Protein AF-A0A820IWY3-F1 (afdb_monomer)

Mean predicted aligned error: 8.16 Å

Sequence (56 aa):
VPRQILSDQGTPFNNQLVDAFTTILGCHHIKSTPYHPQTNGAIERFNATFERQLAK

Radius of gyration: 13.29 Å; Cα contacts (8 Å, |Δi|>4): 40; chains: 1; bounding box: 36×26×21 Å

InterPro domains:
  IPR001584 Integrase, catalytic core [PS50994] (1-56)
  IPR012337 Ribonuclease H-like superfamily [SSF53098] (2-55)
  IPR036397 Ribonuclease H superfamily [G3DSA:3.30.420.10] (1-56)

Organism: NCBI:txid392030

Foldseek 3Di:
DDQEDEDEPDPVCPDPVNVVVCVVVNYHYHYDDPPPCVVCVVVVVVVVVVVVVVVD

Solvent-accessible surface area (backbone atoms only — not comparable to full-atom values): 3453 Å² total; per-residue (Å²): 129,65,70,60,43,81,42,61,76,46,69,92,62,61,41,72,65,50,53,51,50,30,57,76,66,66,25,48,75,42,66,52,66,86,90,45,65,81,84,40,48,66,57,53,52,46,50,57,51,49,52,60,59,71,74,106

Secondary structure (DSSP, 8-state):
--SEEEE-S-TTTSSHHHHHHHHHTT-EEEEPPTT-HHHHHHHHHHHHHHHHHHT-

Structure (mmCIF, N/CA/C/O backbone):
data_AF-A0A820IWY3-F1
#
_entry.id   AF-A0A820IWY3-F1
#
loop_
_atom_site.group_PDB
_atom_site.id
_atom_site.type_symbol
_atom_site.label_atom_id
_atom_site.label_alt_id
_atom_site.label_comp_id
_atom_site.label_asym_id
_atom_site.label_entity_id
_atom_site.label_seq_id
_at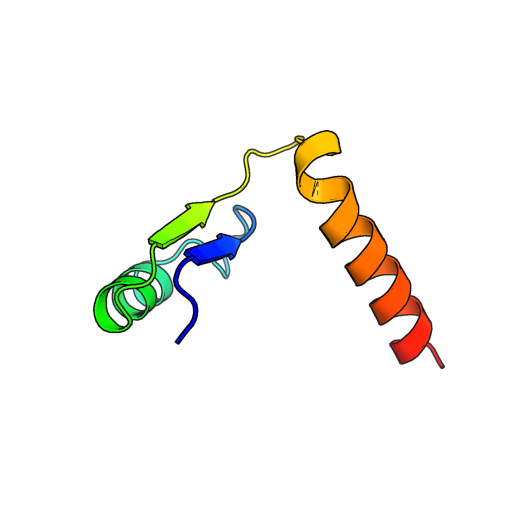om_site.pdbx_PDB_ins_code
_atom_site.Cartn_x
_atom_site.Cartn_y
_atom_site.Cartn_z
_atom_site.occupancy
_atom_site.B_iso_or_equiv
_atom_site.auth_seq_id
_atom_site.auth_comp_id
_atom_site.auth_asym_id
_atom_site.auth_atom_id
_atom_site.pdbx_PDB_model_num
ATOM 1 N N . VAL A 1 1 ? -11.784 -8.528 12.163 1.00 64.75 1 VAL A N 1
ATOM 2 C CA . VAL A 1 1 ? -11.899 -7.754 10.904 1.00 64.75 1 VAL A CA 1
ATOM 3 C C . VAL A 1 1 ? -11.283 -6.380 11.146 1.00 64.75 1 VAL A C 1
ATOM 5 O O . VAL A 1 1 ? -11.562 -5.833 12.211 1.00 64.75 1 VAL A O 1
ATOM 8 N N . PRO A 1 2 ? -10.376 -5.870 10.290 1.00 77.94 2 PRO A N 1
ATOM 9 C CA . PRO A 1 2 ? -9.750 -4.564 10.509 1.00 77.94 2 PRO A CA 1
ATOM 10 C C . PRO A 1 2 ? -10.792 -3.446 10.423 1.00 77.94 2 PRO A C 1
ATOM 12 O O . PRO A 1 2 ? -11.748 -3.544 9.671 1.00 77.94 2 PRO A O 1
ATOM 15 N N . ARG A 1 3 ? -10.619 -2.368 11.192 1.00 82.12 3 ARG A N 1
ATOM 16 C CA . ARG A 1 3 ? -11.572 -1.243 11.180 1.00 82.12 3 ARG A CA 1
ATOM 17 C C . ARG A 1 3 ? -11.369 -0.318 9.974 1.00 82.12 3 ARG A C 1
ATOM 19 O O . ARG A 1 3 ? -12.290 0.372 9.547 1.00 82.12 3 ARG A O 1
ATOM 26 N N . GLN A 1 4 ? -10.142 -0.278 9.462 1.00 81.56 4 GLN A N 1
ATOM 27 C CA . GLN A 1 4 ? -9.706 0.582 8.370 1.00 81.56 4 GLN A CA 1
ATOM 28 C C . GLN A 1 4 ? -8.693 -0.183 7.520 1.00 81.56 4 GLN A C 1
ATOM 30 O O . GLN A 1 4 ? -7.858 -0.908 8.064 1.00 81.56 4 GLN A O 1
ATOM 35 N N . ILE A 1 5 ? -8.770 -0.016 6.204 1.00 81.94 5 ILE A N 1
ATOM 36 C CA . ILE A 1 5 ? -7.792 -0.551 5.254 1.00 81.94 5 ILE A CA 1
ATOM 37 C C . ILE A 1 5 ? -7.183 0.646 4.543 1.00 81.94 5 ILE A C 1
ATOM 39 O O . ILE A 1 5 ? -7.913 1.407 3.920 1.00 81.94 5 ILE A O 1
ATOM 43 N N . LEU A 1 6 ? -5.869 0.825 4.657 1.00 81.12 6 LEU A N 1
ATOM 44 C CA . LEU A 1 6 ? -5.132 1.819 3.887 1.00 81.12 6 LEU A CA 1
ATOM 45 C C . LEU A 1 6 ? -4.526 1.126 2.667 1.00 81.12 6 LEU A C 1
ATOM 47 O O . LEU A 1 6 ? -3.734 0.201 2.833 1.00 81.12 6 LEU A O 1
ATOM 51 N N . SER A 1 7 ? -4.890 1.564 1.465 1.00 77.12 7 SER A N 1
ATOM 52 C CA . SER A 1 7 ? -4.245 1.117 0.227 1.00 77.12 7 SER A CA 1
ATOM 53 C C . SER A 1 7 ? -3.682 2.299 -0.541 1.00 77.12 7 SER A C 1
ATOM 55 O O . SER A 1 7 ? -4.106 3.442 -0.360 1.00 77.12 7 SER A O 1
ATOM 57 N N . ASP A 1 8 ? -2.754 2.015 -1.441 1.00 78.56 8 ASP A N 1
ATOM 58 C CA . ASP A 1 8 ? -2.391 2.959 -2.485 1.00 78.56 8 ASP A CA 1
ATOM 59 C C . ASP A 1 8 ? -3.521 3.111 -3.519 1.00 78.56 8 ASP A C 1
ATOM 61 O O . ASP A 1 8 ? -4.549 2.425 -3.484 1.00 78.56 8 ASP A O 1
ATOM 65 N N . GLN A 1 9 ? -3.339 4.064 -4.434 1.00 73.19 9 GLN A N 1
ATOM 66 C CA . GLN A 1 9 ? -4.233 4.269 -5.579 1.00 73.19 9 GLN A CA 1
ATOM 67 C C . GLN A 1 9 ? -3.914 3.319 -6.740 1.00 73.19 9 GLN A C 1
ATOM 69 O O . GLN A 1 9 ? -4.253 3.614 -7.888 1.00 73.19 9 GLN A O 1
ATOM 74 N N . GLY A 1 10 ? -3.250 2.191 -6.471 1.00 74.44 10 GLY A N 1
ATOM 75 C CA . GLY A 1 10 ? -2.997 1.184 -7.486 1.00 74.44 10 GLY A CA 1
ATOM 76 C C . GLY A 1 10 ? -4.313 0.677 -8.075 1.00 74.44 10 GLY A C 1
ATOM 77 O O . GLY A 1 10 ? -5.277 0.410 -7.357 1.00 74.44 10 GLY A O 1
ATOM 78 N N . THR A 1 11 ? -4.351 0.491 -9.392 1.00 75.56 11 THR A N 1
ATOM 79 C CA . THR A 1 11 ? -5.471 -0.142 -10.110 1.00 75.56 11 THR A CA 1
ATOM 80 C C . THR A 1 11 ? -5.956 -1.461 -9.484 1.00 75.56 11 THR A C 1
ATOM 82 O O . THR A 1 11 ? -7.167 -1.681 -9.469 1.00 75.56 11 THR A O 1
ATOM 85 N N . PRO A 1 12 ? -5.089 -2.324 -8.906 1.00 78.56 12 PRO A N 1
ATOM 86 C CA . PRO A 1 12 ? -5.535 -3.536 -8.213 1.00 78.56 12 PRO A CA 1
ATOM 87 C C . PRO A 1 12 ? -6.399 -3.277 -6.972 1.00 78.56 12 PRO A C 1
ATOM 89 O O . PRO A 1 12 ? -7.237 -4.109 -6.633 1.00 78.56 12 PRO A O 1
ATOM 92 N N . PHE A 1 13 ? -6.215 -2.135 -6.308 1.00 74.88 13 PHE A N 1
ATOM 93 C CA . PHE A 1 13 ? -6.936 -1.765 -5.089 1.00 74.88 13 PHE A CA 1
ATOM 94 C C . PHE A 1 13 ? -8.046 -0.745 -5.343 1.00 74.88 13 PHE A C 1
ATOM 96 O O . P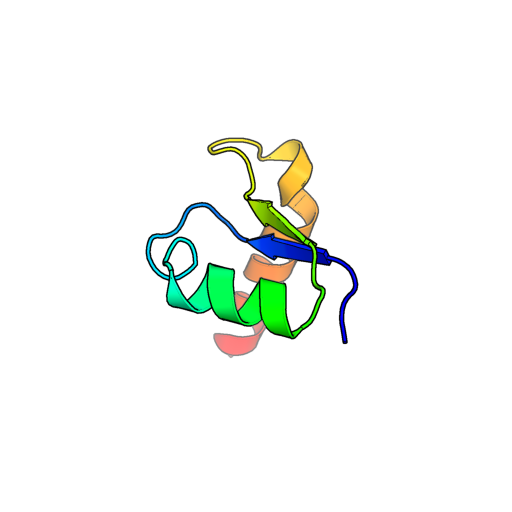HE A 1 13 ? -8.883 -0.523 -4.477 1.00 74.88 13 PHE A O 1
ATOM 103 N N . ASN A 1 14 ? -8.085 -0.146 -6.532 1.00 77.81 14 ASN A N 1
ATOM 104 C CA . ASN A 1 14 ? -9.106 0.811 -6.935 1.00 77.81 14 ASN A CA 1
ATOM 105 C C . ASN A 1 14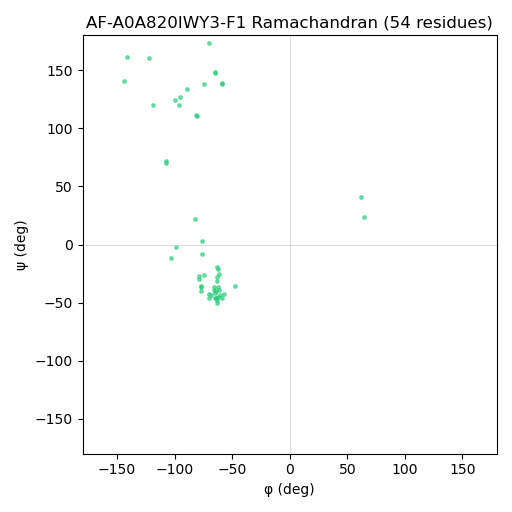 ? -10.061 0.181 -7.956 1.00 77.81 14 ASN A C 1
ATOM 107 O O . ASN A 1 14 ? -10.032 0.505 -9.144 1.00 77.81 14 ASN A O 1
ATOM 111 N N . ASN A 1 15 ? -10.887 -0.757 -7.494 1.00 82.56 15 ASN A N 1
ATOM 112 C CA . ASN A 1 15 ? -11.917 -1.386 -8.311 1.00 82.56 15 ASN A CA 1
ATOM 113 C C . ASN A 1 15 ? -13.200 -1.627 -7.504 1.00 82.56 15 ASN A C 1
ATOM 115 O O . ASN A 1 15 ? -13.191 -1.687 -6.275 1.00 82.56 15 ASN A O 1
ATOM 119 N N . GLN A 1 16 ? -14.301 -1.825 -8.228 1.00 84.88 16 GLN A N 1
ATOM 120 C CA . GLN A 1 16 ? -15.625 -2.032 -7.637 1.00 84.88 16 GLN A CA 1
ATOM 121 C C . GLN A 1 16 ? -15.700 -3.282 -6.747 1.00 84.88 16 GLN A C 1
ATOM 123 O O . GLN A 1 16 ? -16.525 -3.337 -5.840 1.00 84.88 16 GLN A O 1
ATOM 128 N N . LEU A 1 17 ? -14.846 -4.283 -6.986 1.00 86.88 17 LEU A N 1
ATOM 129 C CA . LEU A 1 17 ? -14.793 -5.499 -6.175 1.00 86.88 17 LEU A CA 1
ATOM 130 C C . LEU A 1 17 ? -14.232 -5.186 -4.785 1.00 86.88 17 LEU A C 1
ATOM 132 O O . LEU A 1 17 ? -14.823 -5.592 -3.789 1.00 86.88 17 LEU A O 1
ATOM 136 N N . VAL A 1 18 ? -13.140 -4.427 -4.705 1.00 84.62 18 VAL A N 1
ATOM 137 C CA . VAL A 1 18 ? -12.534 -3.988 -3.441 1.00 84.62 18 VAL A CA 1
ATOM 138 C C . VAL A 1 18 ? -13.478 -3.046 -2.691 1.00 84.62 18 VAL A C 1
ATOM 140 O O . VAL A 1 18 ? -13.647 -3.201 -1.480 1.00 84.62 18 VAL A O 1
ATOM 143 N N . ASP A 1 19 ? -14.179 -2.154 -3.392 1.00 83.19 19 ASP A N 1
ATOM 144 C CA . ASP A 1 19 ? -15.200 -1.290 -2.782 1.00 83.19 19 ASP A CA 1
ATOM 145 C C . ASP A 1 19 ? -16.364 -2.116 -2.195 1.00 83.19 19 ASP A C 1
ATOM 147 O O . ASP A 1 19 ? -16.772 -1.918 -1.047 1.00 83.19 19 ASP A O 1
ATOM 151 N N . ALA A 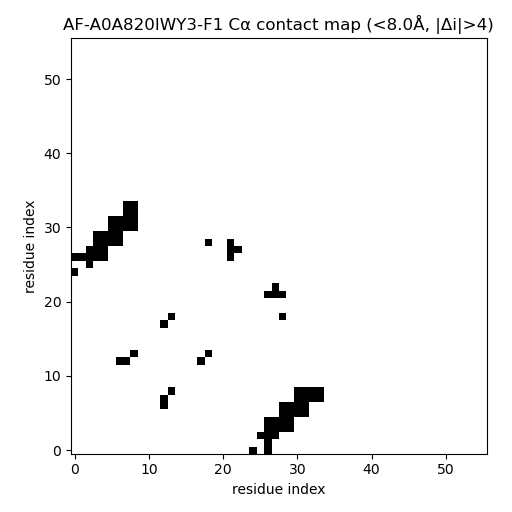1 20 ? -16.871 -3.106 -2.938 1.00 87.00 20 ALA A N 1
ATOM 152 C CA . ALA A 1 20 ? -17.921 -4.001 -2.452 1.00 87.00 20 ALA A CA 1
ATOM 153 C C . ALA A 1 20 ? -17.435 -4.860 -1.271 1.00 87.00 20 ALA A C 1
ATOM 155 O O . ALA A 1 20 ? -18.145 -5.018 -0.279 1.00 87.00 20 ALA A O 1
ATOM 156 N N . PHE A 1 21 ? -16.208 -5.374 -1.340 1.00 86.81 21 PHE A N 1
ATOM 157 C CA . PHE A 1 21 ? -15.602 -6.203 -0.300 1.00 86.81 21 PHE A CA 1
ATOM 158 C C . PHE A 1 21 ? -15.401 -5.432 1.008 1.00 86.81 21 PHE A C 1
ATOM 160 O O . PHE A 1 21 ? -15.763 -5.915 2.082 1.00 86.81 21 PHE A O 1
ATOM 167 N N . THR A 1 22 ? -14.869 -4.213 0.924 1.00 86.25 22 THR A N 1
ATOM 168 C CA . THR A 1 22 ? -14.671 -3.337 2.088 1.00 86.25 22 THR A CA 1
ATOM 169 C C . THR A 1 22 ? -16.003 -2.901 2.696 1.00 86.25 22 THR A C 1
ATOM 171 O O . THR A 1 22 ? -16.128 -2.899 3.921 1.00 86.25 22 THR A O 1
ATOM 174 N N . THR A 1 23 ? -17.025 -2.666 1.866 1.00 84.50 23 THR A N 1
ATOM 175 C CA . THR A 1 23 ? -18.401 -2.395 2.314 1.00 84.50 23 THR A CA 1
ATOM 176 C C . THR A 1 23 ? -19.007 -3.585 3.062 1.00 84.50 23 THR A C 1
ATOM 178 O O . THR A 1 23 ? -19.535 -3.409 4.159 1.00 84.50 23 THR A O 1
ATOM 181 N N . ILE A 1 24 ? -18.893 -4.804 2.519 1.00 87.06 24 ILE A N 1
ATOM 182 C CA . ILE A 1 24 ? -19.403 -6.035 3.155 1.00 87.06 24 ILE A CA 1
ATOM 183 C C . ILE A 1 24 ? -18.714 -6.287 4.499 1.00 87.06 24 ILE A C 1
ATOM 185 O O . ILE A 1 24 ? -19.355 -6.691 5.468 1.00 87.06 24 ILE A O 1
ATOM 189 N N . LEU A 1 25 ? -17.409 -6.031 4.574 1.00 85.19 25 LEU A N 1
ATOM 190 C CA . LEU A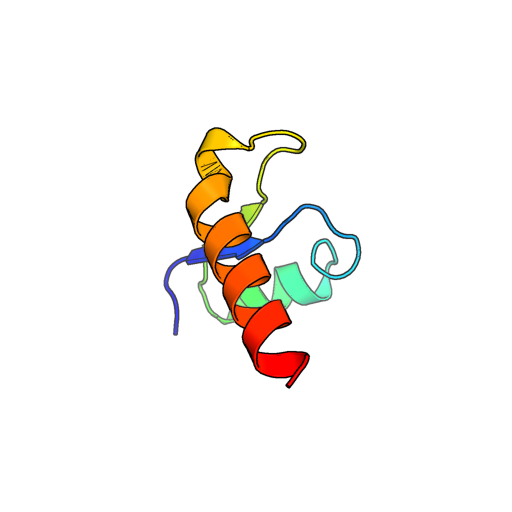 1 25 ? -16.638 -6.193 5.804 1.00 85.19 25 LEU A CA 1
ATOM 191 C C . LEU A 1 25 ? -16.861 -5.064 6.822 1.00 85.19 25 LEU A C 1
ATOM 193 O O . LEU A 1 25 ? -16.369 -5.171 7.946 1.00 85.19 25 LEU A O 1
ATOM 197 N N . GLY A 1 26 ? -17.575 -3.992 6.455 1.00 85.06 26 GLY A N 1
ATOM 198 C CA . GLY A 1 26 ? -17.732 -2.799 7.293 1.00 85.06 26 GLY A CA 1
ATOM 199 C C . GLY A 1 26 ? -16.412 -2.057 7.533 1.00 85.06 26 GLY A C 1
ATOM 200 O O . GLY A 1 26 ? -16.259 -1.355 8.534 1.00 85.06 26 GLY A O 1
ATOM 201 N N . CYS A 1 27 ? -15.439 -2.239 6.641 1.00 85.38 27 CYS A N 1
ATOM 202 C CA . CYS A 1 27 ? -14.117 -1.637 6.720 1.00 85.38 27 CYS A CA 1
ATOM 203 C C . CYS A 1 27 ? -14.118 -0.280 6.023 1.00 85.38 27 CYS A C 1
ATOM 205 O O . CYS A 1 27 ? -14.542 -0.165 4.875 1.00 85.38 27 CYS A O 1
ATOM 207 N N . HIS A 1 28 ? -13.544 0.738 6.662 1.00 81.69 28 HIS A N 1
ATOM 208 C CA . HIS A 1 28 ? -13.334 2.015 5.987 1.00 81.69 28 HIS A CA 1
ATOM 209 C C . HIS A 1 28 ? -12.079 1.947 5.111 1.00 81.69 28 HIS A C 1
ATOM 211 O O . HIS A 1 28 ? -10.955 1.878 5.621 1.00 81.69 28 HIS A O 1
ATOM 217 N N . HIS A 1 29 ? -12.264 1.958 3.795 1.00 82.62 29 HIS A N 1
ATOM 218 C CA . HIS A 1 29 ? -11.165 1.963 2.837 1.00 82.62 29 HIS A CA 1
ATOM 219 C C . HIS A 1 29 ? -10.619 3.383 2.669 1.00 82.62 29 HIS A C 1
ATOM 221 O O . HIS A 1 29 ? -11.288 4.280 2.161 1.00 82.62 29 HIS A O 1
ATOM 227 N N . ILE A 1 30 ? -9.400 3.599 3.145 1.00 80.31 30 ILE A N 1
ATOM 228 C CA . ILE A 1 30 ? -8.655 4.845 3.011 1.00 80.31 30 ILE A CA 1
ATOM 229 C C . ILE A 1 30 ? -7.681 4.657 1.851 1.00 80.31 30 ILE A C 1
ATOM 231 O O . ILE A 1 30 ? -6.875 3.730 1.848 1.00 80.31 30 ILE A O 1
ATOM 235 N N . LYS A 1 31 ? -7.748 5.543 0.862 1.00 79.31 31 LYS A N 1
ATOM 236 C CA . LYS A 1 31 ? -6.790 5.583 -0.245 1.00 79.31 31 LYS A CA 1
ATOM 237 C C . LYS A 1 31 ? -5.709 6.599 0.097 1.00 79.31 31 LYS A C 1
ATOM 239 O O . LYS A 1 31 ? -6.034 7.73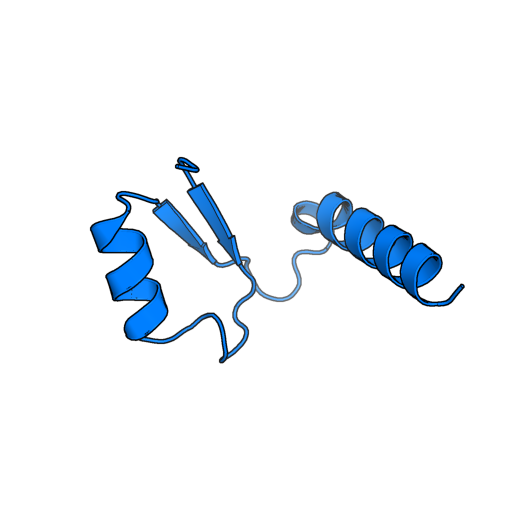8 0.437 1.00 79.31 31 LYS A O 1
ATOM 244 N N . SER A 1 32 ? -4.441 6.202 0.043 1.00 70.19 32 SER A N 1
ATOM 245 C CA . SER A 1 32 ? -3.336 7.136 0.248 1.00 70.19 32 SER A CA 1
ATOM 246 C C . SER A 1 32 ? -3.317 8.177 -0.875 1.00 70.19 32 SER A C 1
ATOM 248 O O . SER A 1 32 ? -3.747 7.925 -2.005 1.00 70.19 32 SER A O 1
ATOM 250 N N . THR A 1 33 ? -2.879 9.393 -0.563 1.00 63.16 33 THR A N 1
ATOM 251 C CA . THR A 1 33 ? -2.641 10.414 -1.582 1.00 63.16 33 THR A CA 1
ATOM 252 C C . THR A 1 33 ? -1.348 10.079 -2.331 1.00 63.16 33 THR A C 1
ATOM 254 O O . THR A 1 33 ? -0.366 9.667 -1.704 1.00 63.16 33 THR A O 1
ATOM 257 N N . PRO A 1 34 ? -1.311 10.232 -3.668 1.00 55.88 34 PRO A N 1
ATOM 258 C CA . PRO A 1 34 ? -0.078 10.049 -4.417 1.00 55.88 34 PRO A CA 1
ATOM 259 C C . PRO A 1 34 ? 0.973 11.040 -3.899 1.00 55.88 34 PRO A C 1
ATOM 261 O O . PRO A 1 34 ? 0.654 12.193 -3.610 1.00 55.88 34 PRO A O 1
ATOM 264 N N . TYR A 1 35 ? 2.220 10.582 -3.767 1.00 50.72 35 TYR A N 1
ATOM 265 C CA . TYR A 1 35 ? 3.357 11.396 -3.314 1.00 50.72 35 TYR A CA 1
ATOM 266 C C . TYR A 1 35 ? 3.251 11.973 -1.884 1.00 50.72 35 TYR A C 1
ATOM 268 O O . TYR A 1 35 ? 3.690 13.094 -1.634 1.00 50.72 35 TYR A O 1
ATOM 276 N N . HIS A 1 36 ? 2.751 11.200 -0.909 1.00 55.78 36 HIS A N 1
ATOM 277 C CA . HIS A 1 36 ? 2.872 11.529 0.527 1.00 55.78 36 HIS A CA 1
ATOM 278 C C . HIS A 1 36 ? 3.882 10.618 1.270 1.00 55.78 36 HIS A C 1
ATOM 280 O O . HIS A 1 36 ? 3.490 9.789 2.098 1.00 55.78 36 HIS A O 1
ATOM 286 N N . PRO A 1 37 ? 5.203 10.774 1.030 1.00 53.12 37 PRO A N 1
ATOM 287 C CA . PRO A 1 37 ? 6.244 9.942 1.653 1.00 53.12 37 PRO A CA 1
ATOM 288 C C . PRO A 1 37 ? 6.286 10.072 3.187 1.00 53.12 37 PRO A C 1
ATOM 290 O O . PRO A 1 37 ? 6.754 9.180 3.888 1.00 53.12 37 PRO A O 1
ATOM 293 N N . GLN A 1 38 ? 5.749 11.160 3.748 1.00 58.44 38 GLN A N 1
ATOM 294 C CA . GLN A 1 38 ? 5.721 11.371 5.199 1.00 58.44 38 GLN A CA 1
ATOM 295 C C . GLN A 1 38 ? 4.631 10.551 5.904 1.00 58.44 38 GLN A C 1
ATOM 297 O O . GLN A 1 38 ? 4.871 10.040 6.996 1.00 58.44 38 GLN A O 1
ATOM 302 N N . THR A 1 39 ? 3.463 10.364 5.280 1.00 55.09 39 THR A N 1
ATO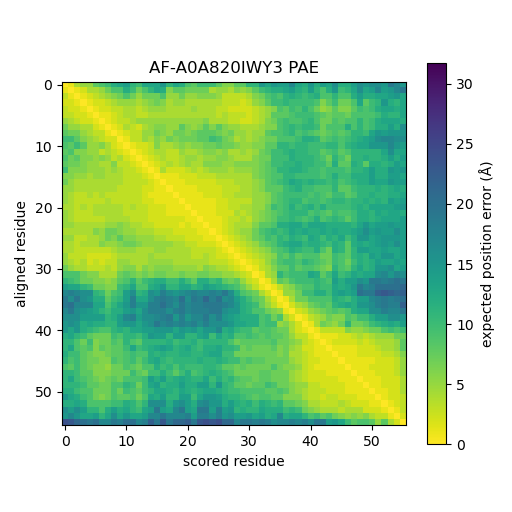M 303 C CA . THR A 1 39 ? 2.385 9.522 5.834 1.00 55.09 39 THR A CA 1
ATOM 304 C C . THR A 1 39 ? 2.673 8.039 5.612 1.00 55.09 39 THR A C 1
ATOM 306 O O . THR A 1 39 ? 2.300 7.209 6.439 1.00 55.09 39 THR A O 1
ATOM 309 N N . ASN A 1 40 ? 3.386 7.705 4.531 1.00 62.03 40 ASN A N 1
ATOM 310 C CA . ASN A 1 40 ? 3.669 6.324 4.147 1.00 62.03 40 ASN A CA 1
ATOM 311 C C . ASN A 1 40 ? 5.059 5.817 4.565 1.00 62.03 40 ASN A C 1
ATOM 313 O O . ASN A 1 40 ? 5.349 4.641 4.379 1.00 62.03 40 ASN A O 1
ATOM 317 N N . GLY A 1 41 ? 5.911 6.640 5.183 1.00 67.62 41 GLY A N 1
ATOM 318 C CA . GLY A 1 41 ? 7.298 6.267 5.491 1.00 67.62 41 GLY A CA 1
ATOM 319 C C . GLY A 1 41 ? 7.468 5.092 6.469 1.00 67.62 41 GLY A C 1
ATOM 320 O O . GLY A 1 41 ? 8.541 4.489 6.527 1.00 67.62 41 GLY A O 1
ATOM 321 N N . ALA A 1 42 ? 6.439 4.751 7.253 1.00 72.38 42 ALA A N 1
ATOM 322 C CA . ALA A 1 42 ? 6.417 3.523 8.056 1.00 72.38 42 ALA A CA 1
ATOM 323 C C . ALA A 1 42 ? 6.110 2.284 7.198 1.00 72.38 42 ALA A C 1
ATOM 325 O O . ALA A 1 42 ? 6.748 1.248 7.368 1.00 72.38 42 ALA A O 1
ATOM 326 N N . ILE A 1 43 ? 5.182 2.415 6.247 1.00 72.75 43 ILE A N 1
ATOM 327 C CA . ILE A 1 43 ? 4.812 1.360 5.297 1.00 72.75 43 ILE A CA 1
ATOM 328 C C . ILE A 1 43 ? 5.951 1.120 4.304 1.00 72.75 43 ILE A C 1
ATOM 330 O O . ILE A 1 43 ? 6.314 -0.025 4.070 1.00 72.75 43 ILE A O 1
ATOM 334 N N . GLU A 1 44 ? 6.594 2.172 3.797 1.00 76.69 44 GLU A N 1
ATOM 335 C CA . GLU A 1 44 ? 7.765 2.056 2.919 1.00 76.69 44 GLU A CA 1
ATOM 336 C C . GLU A 1 44 ? 8.930 1.343 3.620 1.00 76.69 44 GLU A C 1
ATOM 338 O O . GLU A 1 44 ? 9.537 0.438 3.051 1.00 76.69 44 GLU A O 1
ATOM 343 N N . ARG A 1 45 ? 9.209 1.682 4.889 1.00 81.19 45 ARG A N 1
ATOM 344 C CA . ARG A 1 45 ? 10.228 0.982 5.690 1.00 81.19 45 ARG A CA 1
ATOM 345 C C . ARG A 1 45 ? 9.872 -0.477 5.947 1.00 81.19 45 ARG A C 1
ATOM 347 O O . ARG A 1 45 ? 10.760 -1.332 5.911 1.00 81.19 45 ARG A O 1
ATOM 354 N N . PHE A 1 46 ? 8.601 -0.761 6.218 1.00 81.44 46 PHE A N 1
ATOM 355 C CA . PHE A 1 46 ? 8.126 -2.129 6.382 1.00 81.44 46 PHE A CA 1
ATOM 356 C C . PHE A 1 46 ? 8.295 -2.926 5.084 1.00 81.44 46 PHE A C 1
ATOM 358 O O . PHE A 1 46 ? 8.936 -3.973 5.114 1.00 81.44 46 PHE A O 1
ATOM 365 N N . ASN A 1 47 ? 7.828 -2.398 3.951 1.00 79.19 47 ASN A N 1
ATOM 366 C CA . ASN A 1 47 ? 7.947 -3.037 2.641 1.00 79.19 47 ASN A CA 1
ATOM 367 C C . ASN A 1 47 ? 9.415 -3.291 2.278 1.00 79.19 47 ASN A C 1
ATOM 369 O O . ASN A 1 47 ? 9.766 -4.414 1.935 1.00 79.19 47 ASN A O 1
ATOM 3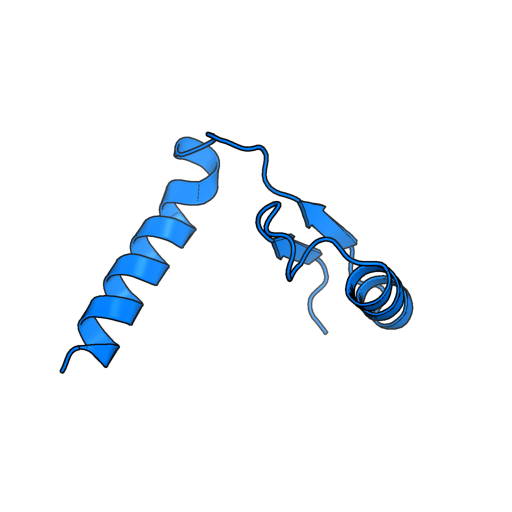73 N N . ALA A 1 48 ? 10.298 -2.309 2.474 1.00 80.44 48 ALA A N 1
ATOM 374 C CA . ALA A 1 48 ? 11.731 -2.478 2.231 1.00 80.44 48 ALA A CA 1
ATOM 375 C C . ALA A 1 48 ? 12.369 -3.552 3.133 1.00 80.44 48 ALA A C 1
ATOM 377 O O . ALA A 1 48 ? 13.262 -4.284 2.707 1.00 80.44 48 ALA A O 1
ATOM 378 N N . THR A 1 49 ? 11.928 -3.659 4.393 1.00 84.81 49 THR A N 1
ATOM 379 C CA . THR A 1 49 ? 12.389 -4.717 5.310 1.00 84.81 49 THR A CA 1
ATOM 380 C C . THR A 1 49 ? 11.882 -6.084 4.862 1.00 84.81 49 THR A C 1
ATOM 382 O O . THR A 1 49 ? 12.642 -7.051 4.865 1.00 84.81 49 THR A O 1
ATOM 385 N N . PHE A 1 50 ? 10.615 -6.156 4.461 1.00 83.88 50 PHE A N 1
ATOM 386 C CA . PHE A 1 50 ? 9.953 -7.369 4.001 1.00 83.88 50 PHE A CA 1
ATOM 387 C C . PHE A 1 50 ? 10.574 -7.902 2.702 1.00 83.88 50 PHE A C 1
ATOM 389 O O . PHE A 1 50 ? 10.935 -9.075 2.635 1.00 83.88 50 PHE A O 1
ATOM 396 N N . GLU A 1 51 ? 10.817 -7.036 1.717 1.00 84.94 51 GLU A N 1
ATOM 397 C CA . GLU A 1 51 ? 11.549 -7.372 0.488 1.00 84.94 51 GLU A CA 1
ATOM 398 C C . GLU A 1 51 ? 12.951 -7.912 0.793 1.00 84.94 51 GLU A C 1
ATOM 400 O O . GLU A 1 51 ? 13.362 -8.928 0.237 1.00 84.94 51 GLU A O 1
ATOM 405 N N . ARG A 1 52 ? 13.674 -7.295 1.738 1.00 85.69 52 ARG A N 1
ATOM 406 C CA . ARG A 1 52 ? 14.993 -7.781 2.180 1.00 85.69 52 ARG A CA 1
ATOM 407 C C . ARG A 1 52 ? 14.954 -9.162 2.828 1.00 85.69 52 ARG A C 1
ATOM 409 O O . ARG A 1 52 ? 15.956 -9.871 2.768 1.00 85.69 52 ARG A O 1
ATOM 416 N N . GLN A 1 53 ? 13.859 -9.505 3.502 1.00 84.94 53 GLN A N 1
ATOM 417 C CA . GLN A 1 53 ? 13.676 -10.826 4.103 1.00 84.94 53 GLN A CA 1
ATOM 418 C C . GLN A 1 53 ? 13.303 -11.880 3.060 1.00 84.94 53 GLN A C 1
ATOM 420 O O . GLN A 1 53 ? 13.781 -13.000 3.170 1.00 84.94 53 GL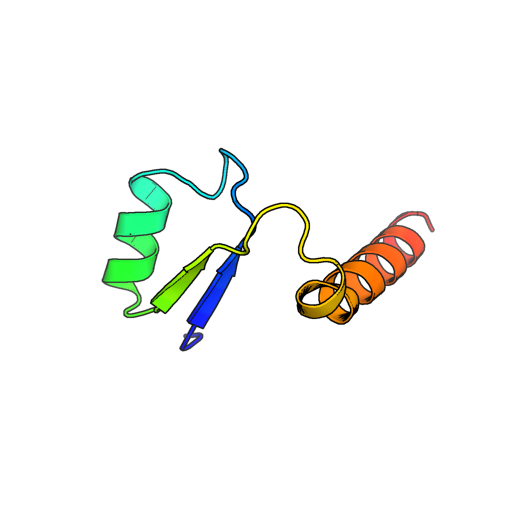N A O 1
ATOM 425 N N . LEU A 1 54 ? 12.503 -11.519 2.054 1.00 82.69 54 LEU A N 1
ATOM 426 C CA . LEU A 1 54 ? 12.130 -12.405 0.945 1.00 82.69 54 LEU A CA 1
ATOM 427 C C . LEU A 1 54 ? 13.254 -12.625 -0.075 1.00 82.69 54 LEU A C 1
ATOM 429 O O . LEU A 1 54 ? 13.268 -13.643 -0.754 1.00 82.69 54 LEU A O 1
ATOM 433 N N . ALA A 1 55 ? 14.181 -11.676 -0.205 1.00 79.50 55 ALA A N 1
ATOM 434 C CA . ALA A 1 55 ? 15.341 -11.792 -1.089 1.00 79.50 55 ALA A CA 1
ATOM 435 C C . ALA A 1 55 ? 16.459 -12.706 -0.535 1.00 79.50 55 ALA A C 1
ATOM 437 O O . ALA A 1 55 ? 17.526 -12.796 -1.146 1.00 79.50 55 ALA A O 1
ATOM 438 N N . LYS A 1 56 ? 16.243 -13.339 0.623 1.00 51.19 56 LYS A N 1
ATOM 439 C CA . LYS A 1 56 ? 17.108 -14.369 1.209 1.00 51.19 56 LYS A CA 1
ATOM 440 C C . LYS A 1 56 ? 16.508 -15.750 0.999 1.00 51.19 56 LYS A C 1
ATOM 442 O O . LYS A 1 56 ? 17.320 -16.679 0.804 1.00 51.19 56 LYS A O 1
#

pLDDT: mean 76.55, std 10.26, range [50.72, 87.06]

Nearest PDB structures (foldseek):
  3oyj-assembly1_A-2  TM=8.631E-01  e=2.954E-04  Human spumaretrovirus
  4bac-assembly1_A-2  TM=8.492E-01  e=6.894E-04  Human spumaretrovirus
  6rny-assembly1_O  TM=8.386E-01  e=5.198E-04  Human spumaretrovirus
  8w2r-assembly1_I  TM=8.779E-01  e=3.499E-03  Human immunodeficiency virus 1
  8fnm-assembly1_G  TM=8.777E-01  e=4.030E-03  Homo sapiens